Protein AF-A0A527XPQ9-F1 (afdb_monomer_lite)

Sequence (90 aa):
PSGNPKVLKSNDPSTSNRLYIGNSDTNMPEVATGQTVNIFTAVPCGQTGYQAWEDGGNPVPADVSNADFFYTTTGKCDFNQRA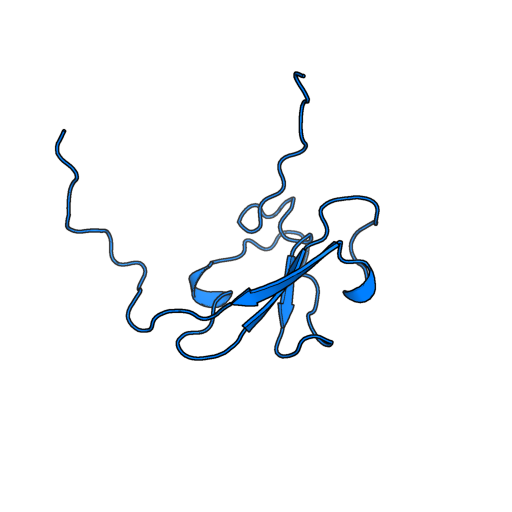SQTVLTQ

pLDDT: mean 88.11, std 12.23, range [45.62, 98.0]

Structure (mmCIF, N/CA/C/O backbone):
data_AF-A0A527XPQ9-F1
#
_entry.id   AF-A0A527XPQ9-F1
#
loop_
_atom_site.group_PDB
_atom_site.id
_atom_site.type_symbol
_atom_site.label_atom_id
_atom_site.label_alt_id
_atom_site.label_comp_id
_atom_site.label_asym_id
_atom_site.label_entity_id
_atom_site.label_seq_id
_atom_site.pdbx_PDB_ins_code
_atom_site.Cartn_x
_atom_site.Cartn_y
_atom_site.Cartn_z
_atom_site.occupancy
_atom_site.B_iso_or_equiv
_atom_site.auth_seq_id
_atom_site.auth_comp_id
_atom_site.auth_asym_id
_atom_site.auth_atom_id
_atom_site.pdbx_PDB_model_num
ATOM 1 N N . PRO A 1 1 ? 8.455 25.635 -15.235 1.00 57.50 1 PRO A N 1
ATOM 2 C CA . PRO A 1 1 ? 8.977 24.246 -15.224 1.00 57.50 1 PRO A CA 1
ATOM 3 C C . PRO A 1 1 ? 7.933 23.273 -15.791 1.00 57.50 1 PRO A C 1
ATOM 5 O O . PRO A 1 1 ? 6.809 23.257 -15.310 1.00 57.50 1 PRO A O 1
ATOM 8 N N . SER A 1 2 ? 8.290 22.510 -16.825 1.00 68.94 2 SER A N 1
ATOM 9 C CA . SER A 1 2 ? 7.455 21.435 -17.382 1.00 68.94 2 SER A CA 1
ATOM 10 C C . SER A 1 2 ? 8.213 20.124 -17.192 1.00 68.94 2 SER A C 1
ATOM 12 O O . SER A 1 2 ? 9.014 19.744 -18.042 1.00 68.94 2 SER A O 1
ATOM 14 N N . GLY A 1 3 ? 8.038 19.485 -16.035 1.00 78.44 3 GLY A N 1
ATOM 15 C CA . GLY A 1 3 ? 8.522 18.123 -15.822 1.00 78.44 3 GLY A CA 1
ATOM 16 C C . GLY A 1 3 ? 7.535 17.114 -16.405 1.00 78.44 3 GLY A C 1
ATOM 17 O O . GLY A 1 3 ? 6.335 17.374 -16.415 1.00 78.44 3 GLY A O 1
ATOM 18 N N . ASN A 1 4 ? 8.039 15.962 -16.849 1.00 81.19 4 ASN A N 1
ATOM 19 C CA . ASN A 1 4 ? 7.230 14.791 -17.193 1.00 81.19 4 ASN A CA 1
ATOM 20 C C . ASN A 1 4 ? 7.340 13.774 -16.044 1.00 81.19 4 ASN A C 1
ATOM 22 O O . ASN A 1 4 ? 8.173 12.868 -16.125 1.00 81.19 4 ASN A O 1
ATOM 26 N N . PRO A 1 5 ? 6.597 13.949 -14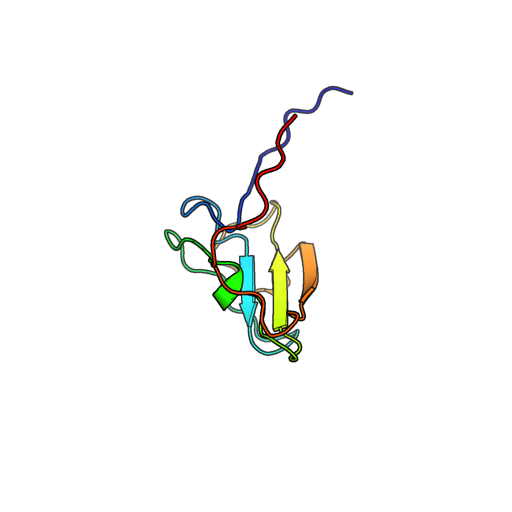.934 1.00 85.00 5 PRO A N 1
ATOM 27 C CA . PRO A 1 5 ? 6.700 13.053 -13.792 1.00 85.00 5 PRO A CA 1
ATOM 28 C C . PRO A 1 5 ? 6.223 11.651 -14.167 1.00 85.00 5 PRO A C 1
ATOM 30 O O . PRO A 1 5 ? 5.225 11.475 -14.871 1.00 85.00 5 PRO A O 1
ATOM 33 N N . LYS A 1 6 ? 6.929 10.639 -13.661 1.00 87.88 6 LYS A N 1
ATOM 34 C CA . LYS A 1 6 ? 6.464 9.258 -13.738 1.00 87.88 6 LYS A CA 1
ATOM 35 C C . LYS A 1 6 ? 5.229 9.118 -12.851 1.00 87.88 6 LYS A C 1
ATOM 37 O O . LYS A 1 6 ? 5.272 9.453 -11.673 1.00 87.88 6 LYS A O 1
ATOM 42 N N . VAL A 1 7 ? 4.136 8.615 -13.417 1.00 90.75 7 VAL A N 1
ATOM 43 C CA . VAL A 1 7 ? 2.911 8.341 -12.661 1.00 90.75 7 VAL A CA 1
ATOM 44 C C . VAL A 1 7 ? 2.959 6.902 -12.164 1.00 90.75 7 VAL A C 1
ATOM 46 O O . VAL A 1 7 ? 3.079 5.976 -12.962 1.00 90.75 7 VAL A O 1
ATOM 49 N N . LEU A 1 8 ? 2.858 6.724 -10.851 1.00 92.38 8 LEU A N 1
ATOM 50 C CA . LEU A 1 8 ? 2.783 5.428 -10.184 1.00 92.38 8 LEU A CA 1
ATOM 51 C C . LEU A 1 8 ? 1.449 5.353 -9.439 1.00 92.38 8 LEU A C 1
ATOM 53 O O . LEU A 1 8 ? 1.017 6.341 -8.845 1.00 92.38 8 LEU A O 1
ATOM 57 N N . LYS A 1 9 ? 0.766 4.210 -9.509 1.00 93.81 9 LYS A N 1
ATOM 58 C CA . LYS A 1 9 ? -0.578 4.033 -8.947 1.00 93.81 9 LYS A CA 1
ATOM 59 C C . LYS A 1 9 ? -0.700 2.713 -8.199 1.00 93.81 9 LYS A C 1
ATOM 61 O O . LYS A 1 9 ? -0.292 1.667 -8.695 1.00 93.81 9 LYS A O 1
ATOM 66 N N . SER A 1 10 ? -1.350 2.753 -7.039 1.00 93.06 10 SER A N 1
ATOM 67 C CA . SER A 1 10 ? -1.661 1.562 -6.237 1.00 93.06 10 SER A CA 1
ATOM 68 C C . SER A 1 10 ? -2.697 0.655 -6.905 1.00 93.06 10 SER A C 1
ATOM 70 O O . SER A 1 10 ? -2.662 -0.563 -6.750 1.00 93.06 10 SER A O 1
ATOM 72 N N . ASN A 1 11 ? -3.611 1.232 -7.687 1.00 94.50 11 ASN A N 1
ATOM 73 C CA . ASN A 1 11 ? -4.649 0.493 -8.402 1.00 94.50 11 ASN A CA 1
ATOM 74 C C . ASN A 1 11 ? -4.231 0.034 -9.813 1.00 94.50 11 ASN A C 1
ATOM 76 O O . ASN A 1 11 ? -5.073 -0.456 -10.564 1.00 94.50 11 ASN A O 1
ATOM 80 N N . ASP A 1 12 ? -2.958 0.185 -10.180 1.00 95.81 12 ASP A N 1
ATOM 81 C CA . ASP A 1 12 ? -2.398 -0.320 -11.433 1.00 95.81 12 ASP A CA 1
ATOM 82 C C . ASP A 1 12 ? -1.478 -1.513 -11.123 1.00 95.81 12 ASP A C 1
ATOM 84 O O . ASP A 1 12 ? -0.490 -1.334 -10.410 1.00 95.81 12 ASP A O 1
ATOM 88 N N . PRO A 1 13 ? -1.759 -2.723 -11.642 1.00 96.00 13 PRO A N 1
ATOM 89 C CA . PRO A 1 13 ? -0.979 -3.924 -11.335 1.00 96.00 13 PRO A CA 1
ATOM 90 C C . PRO A 1 13 ? 0.497 -3.835 -11.760 1.00 96.00 13 PRO A C 1
ATOM 92 O O . PRO A 1 13 ? 1.320 -4.607 -11.269 1.00 96.00 13 PRO A O 1
ATOM 95 N N . SER A 1 14 ? 0.849 -2.914 -12.664 1.00 95.00 14 SER A N 1
ATOM 96 C CA . SER A 1 14 ? 2.231 -2.694 -13.106 1.00 95.00 14 SER A CA 1
ATOM 97 C C . SER A 1 14 ? 3.049 -1.798 -12.170 1.00 95.00 14 SER A C 1
ATOM 99 O O . SER A 1 14 ? 4.277 -1.783 -12.262 1.00 95.00 14 SER A O 1
ATOM 101 N N . THR A 1 15 ? 2.392 -1.051 -11.277 1.00 95.31 15 THR A N 1
ATOM 102 C CA . THR A 1 15 ? 3.050 -0.100 -10.362 1.00 95.31 15 THR A CA 1
ATOM 103 C C . THR A 1 15 ? 2.614 -0.231 -8.907 1.00 95.31 15 THR A C 1
ATOM 105 O O . THR A 1 15 ? 3.106 0.503 -8.057 1.00 95.31 15 THR A O 1
ATOM 108 N N . SER A 1 16 ? 1.681 -1.128 -8.604 1.00 96.06 16 SER A N 1
ATOM 109 C CA . SER A 1 16 ? 1.123 -1.323 -7.266 1.00 96.06 16 SER A CA 1
ATOM 110 C C . SER A 1 16 ? 2.136 -1.842 -6.254 1.00 96.06 16 SER A C 1
ATOM 112 O O . SER A 1 16 ? 2.012 -1.525 -5.076 1.00 96.06 16 SER A O 1
ATOM 114 N N . ASN A 1 17 ? 3.174 -2.538 -6.720 1.00 96.38 17 ASN A N 1
ATOM 115 C CA . ASN A 1 17 ? 4.324 -2.998 -5.937 1.00 96.38 17 ASN A CA 1
ATOM 116 C C . ASN A 1 17 ? 5.241 -1.875 -5.432 1.00 96.38 17 ASN A C 1
ATOM 118 O O . ASN A 1 17 ? 6.331 -2.118 -4.940 1.00 96.38 17 ASN A O 1
ATOM 122 N N . ARG A 1 18 ? 4.812 -0.625 -5.584 1.00 96.31 18 ARG A N 1
ATOM 123 C CA . ARG A 1 18 ? 5.398 0.537 -4.917 1.00 96.31 18 ARG A CA 1
ATOM 124 C C . ARG A 1 18 ? 4.753 0.816 -3.561 1.00 96.31 18 ARG A C 1
ATOM 126 O O . ARG A 1 18 ? 5.289 1.604 -2.792 1.00 96.31 18 ARG A O 1
ATOM 133 N N . LEU A 1 19 ? 3.613 0.185 -3.281 1.00 97.25 19 LEU A N 1
ATOM 134 C CA . LEU A 1 19 ? 2.902 0.282 -2.016 1.00 97.25 19 LEU A CA 1
ATOM 135 C C . LEU A 1 19 ? 3.331 -0.836 -1.070 1.00 97.25 19 LEU A C 1
ATOM 137 O O . LEU A 1 19 ? 3.386 -1.999 -1.462 1.00 97.25 19 LEU A O 1
ATOM 141 N N . TYR A 1 20 ? 3.488 -0.486 0.197 1.00 97.81 20 TYR A N 1
ATOM 142 C CA . TYR A 1 20 ? 3.640 -1.413 1.307 1.00 97.81 20 TYR A CA 1
ATOM 143 C C . TYR A 1 20 ? 2.427 -1.243 2.209 1.00 97.81 20 TYR A C 1
ATOM 145 O O . TYR A 1 20 ? 2.020 -0.113 2.484 1.00 97.81 20 TYR A O 1
ATOM 153 N N . ILE A 1 21 ? 1.826 -2.344 2.654 1.00 97.44 21 ILE A N 1
ATOM 154 C CA . ILE A 1 21 ? 0.656 -2.320 3.541 1.00 97.44 21 ILE A CA 1
ATOM 155 C C . ILE A 1 21 ? 0.863 -3.349 4.638 1.00 97.44 21 ILE A C 1
ATOM 157 O O . ILE A 1 21 ? 1.136 -4.511 4.349 1.00 97.44 21 ILE A O 1
ATOM 161 N N . GLY A 1 22 ? 0.670 -2.958 5.894 1.00 95.44 22 GLY A N 1
ATOM 162 C CA . GLY A 1 22 ? 0.732 -3.908 6.994 1.00 95.44 22 GLY A CA 1
ATOM 163 C C . GLY A 1 22 ? 0.107 -3.433 8.292 1.00 95.44 22 GLY A C 1
ATOM 164 O O . GLY A 1 22 ? -0.696 -2.499 8.338 1.00 95.44 22 GLY A O 1
ATOM 165 N N . ASN A 1 23 ? 0.479 -4.142 9.355 1.00 89.62 23 ASN A N 1
ATOM 166 C CA . ASN A 1 23 ? -0.171 -4.059 10.662 1.00 89.62 23 ASN A CA 1
ATOM 167 C C . ASN A 1 23 ? 0.624 -3.224 11.679 1.00 89.62 23 ASN A C 1
ATOM 169 O O . ASN A 1 23 ? 0.127 -2.988 12.778 1.00 89.62 23 ASN A O 1
ATOM 173 N N . SER A 1 24 ? 1.843 -2.797 11.341 1.00 94.62 24 SER A N 1
ATOM 174 C CA . SER A 1 24 ? 2.651 -1.868 12.138 1.00 94.62 24 SER A CA 1
ATOM 175 C C . SER A 1 24 ? 3.533 -1.001 11.241 1.00 94.62 24 SER A C 1
ATOM 177 O O . SER A 1 24 ? 3.710 -1.294 10.064 1.00 94.62 24 SER A O 1
ATOM 179 N N . ASP A 1 25 ? 4.129 0.040 11.815 1.00 92.31 25 ASP A N 1
ATOM 180 C CA . ASP A 1 25 ? 5.093 0.953 11.178 1.00 92.31 25 ASP A CA 1
ATOM 181 C C . ASP A 1 25 ? 6.403 0.291 10.712 1.00 92.31 25 ASP A C 1
ATOM 183 O O . ASP A 1 25 ? 7.168 0.872 9.950 1.00 92.31 25 ASP A O 1
ATOM 187 N N . THR A 1 26 ? 6.657 -0.927 11.170 1.00 91.25 26 THR A N 1
ATOM 188 C CA . THR A 1 26 ? 7.896 -1.691 10.974 1.00 91.25 26 THR A CA 1
ATOM 189 C C . THR A 1 26 ? 7.663 -3.008 10.241 1.00 91.25 26 THR A C 1
ATOM 191 O O . THR A 1 26 ? 8.617 -3.684 9.870 1.00 91.25 26 THR A O 1
ATOM 194 N N . ASN A 1 27 ? 6.402 -3.389 10.023 1.00 93.75 27 ASN A N 1
ATOM 195 C CA . ASN A 1 27 ? 6.023 -4.609 9.322 1.00 93.75 27 ASN A CA 1
ATOM 196 C C . ASN A 1 27 ? 4.910 -4.303 8.317 1.00 93.75 27 ASN A C 1
ATOM 198 O O . ASN A 1 27 ? 3.719 -4.495 8.588 1.00 93.75 27 ASN A O 1
ATOM 202 N N . MET A 1 28 ? 5.332 -3.810 7.154 1.00 96.50 28 MET A N 1
ATOM 203 C CA . MET A 1 28 ? 4.485 -3.546 5.996 1.00 96.50 28 MET A CA 1
ATOM 204 C C . MET A 1 28 ? 5.110 -4.260 4.800 1.00 96.50 28 MET A C 1
ATOM 206 O O . MET A 1 28 ? 6.067 -3.740 4.240 1.00 96.50 28 MET A O 1
ATOM 210 N N . PRO A 1 29 ? 4.651 -5.463 4.425 1.00 96.31 29 PRO A N 1
ATOM 211 C CA . PRO A 1 29 ? 5.125 -6.108 3.208 1.00 96.31 29 PRO A CA 1
ATOM 212 C C . PRO A 1 29 ? 4.761 -5.291 1.963 1.00 96.31 29 PRO A C 1
ATOM 214 O O . PRO A 1 29 ? 3.699 -4.664 1.898 1.00 96.31 29 PRO A O 1
ATOM 217 N N . GLU A 1 30 ? 5.635 -5.350 0.960 1.00 97.00 30 GLU A N 1
ATOM 218 C CA . GLU A 1 30 ? 5.362 -4.834 -0.380 1.00 97.00 30 GLU A CA 1
ATOM 219 C C . GLU A 1 30 ? 4.161 -5.564 -1.000 1.00 97.00 30 GLU A C 1
ATOM 221 O O . GLU A 1 30 ? 4.016 -6.787 -0.889 1.00 97.00 30 GLU A O 1
ATOM 226 N N . VAL A 1 31 ? 3.297 -4.823 -1.693 1.00 97.00 31 VAL A N 1
ATOM 227 C CA . VAL A 1 31 ? 2.242 -5.404 -2.524 1.00 97.00 31 VAL A CA 1
ATOM 228 C C . VAL A 1 31 ? 2.881 -6.207 -3.656 1.00 97.00 31 VAL A C 1
ATOM 230 O O . VAL A 1 31 ? 3.707 -5.706 -4.411 1.00 97.00 31 VAL A O 1
ATOM 233 N N . ALA A 1 32 ? 2.469 -7.461 -3.827 1.00 95.81 32 ALA A N 1
ATOM 234 C CA . ALA A 1 32 ? 3.048 -8.300 -4.867 1.00 95.81 32 ALA A CA 1
ATOM 235 C C . ALA A 1 32 ? 2.830 -7.712 -6.277 1.00 95.81 32 ALA A C 1
ATOM 237 O O . ALA A 1 32 ? 1.752 -7.213 -6.615 1.00 95.81 32 ALA A O 1
ATOM 238 N N . THR A 1 33 ? 3.851 -7.835 -7.130 1.00 94.62 33 THR A N 1
ATOM 239 C CA . THR A 1 33 ? 3.780 -7.408 -8.537 1.00 94.62 33 THR A CA 1
ATOM 240 C C . THR A 1 33 ? 2.589 -8.059 -9.242 1.00 94.62 33 THR A C 1
ATOM 242 O O . THR A 1 33 ? 2.354 -9.260 -9.102 1.00 94.62 33 THR A O 1
ATOM 245 N N . GLY A 1 34 ? 1.837 -7.274 -10.017 1.00 95.00 34 GLY A N 1
ATOM 246 C CA . GLY A 1 34 ? 0.649 -7.745 -10.725 1.00 95.00 34 GLY A CA 1
ATOM 247 C C . GLY A 1 34 ? -0.646 -7.688 -9.908 1.00 95.00 34 GLY A C 1
ATOM 248 O O . GLY A 1 34 ? -1.707 -7.973 -10.462 1.00 95.00 34 GLY A O 1
ATOM 249 N N . GLN A 1 35 ? -0.606 -7.310 -8.625 1.00 95.69 35 GLN A N 1
ATOM 250 C CA . GLN A 1 35 ? -1.816 -7.178 -7.810 1.00 95.69 35 GLN A CA 1
ATOM 251 C C . GLN A 1 35 ? -2.404 -5.772 -7.874 1.00 95.69 35 GLN A C 1
ATOM 253 O O . GLN A 1 35 ? -1.727 -4.794 -7.590 1.00 95.69 35 GLN A O 1
ATOM 258 N N . THR A 1 36 ? -3.692 -5.651 -8.178 1.00 94.56 36 THR A N 1
ATOM 259 C CA . THR A 1 36 ? -4.408 -4.377 -8.045 1.00 94.56 36 THR A CA 1
ATOM 260 C C . THR A 1 36 ? -4.825 -4.152 -6.595 1.00 94.56 36 THR A C 1
ATOM 262 O O . THR A 1 36 ? -5.508 -4.991 -6.007 1.00 94.56 36 THR A O 1
ATOM 265 N N . VAL A 1 37 ? -4.485 -2.993 -6.029 1.00 95.06 37 VAL A N 1
ATOM 266 C CA . VAL A 1 37 ? -4.907 -2.623 -4.673 1.00 95.06 37 VAL A CA 1
ATOM 267 C C . VAL A 1 37 ? -6.298 -1.999 -4.706 1.00 95.06 37 VAL A C 1
ATOM 269 O O . VAL A 1 37 ? -6.566 -1.062 -5.461 1.00 95.06 37 VAL A O 1
ATOM 272 N N . ASN A 1 38 ? -7.181 -2.497 -3.842 1.00 91.69 38 ASN A N 1
ATOM 273 C CA . ASN A 1 38 ? -8.496 -1.921 -3.605 1.00 91.69 38 ASN A CA 1
ATOM 274 C C . ASN A 1 38 ? -8.476 -1.090 -2.313 1.00 91.69 38 ASN A C 1
ATOM 276 O O . ASN A 1 38 ? -8.085 -1.579 -1.255 1.00 91.69 38 ASN A O 1
ATOM 280 N N . ILE A 1 39 ? -8.941 0.160 -2.380 1.00 88.62 39 ILE A N 1
ATOM 281 C CA . ILE A 1 39 ? -8.969 1.060 -1.221 1.00 88.62 39 ILE A CA 1
ATOM 282 C C . ILE A 1 39 ? -9.791 0.502 -0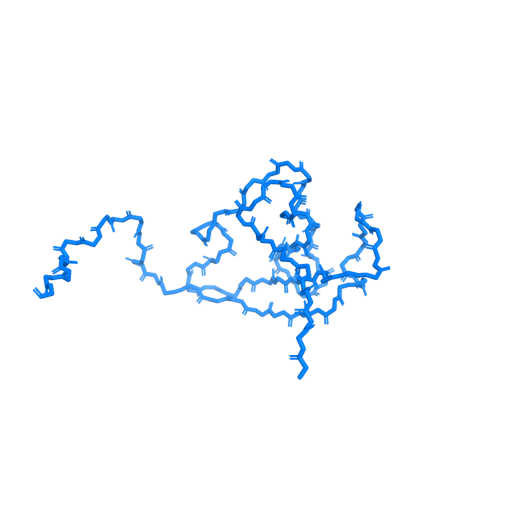.049 1.00 88.62 39 ILE A C 1
ATOM 284 O O . ILE A 1 39 ? -9.414 0.695 1.102 1.00 88.62 39 ILE A O 1
ATOM 288 N N . PHE A 1 40 ? -10.860 -0.251 -0.329 1.00 85.75 40 PHE A N 1
ATOM 289 C CA . PHE A 1 40 ? -11.731 -0.830 0.700 1.00 85.75 40 PHE A CA 1
ATOM 290 C C . PHE A 1 40 ? -11.081 -1.990 1.465 1.00 85.75 40 PHE A C 1
ATOM 292 O O . PHE A 1 40 ? -11.551 -2.342 2.542 1.00 85.75 40 PHE A O 1
ATOM 299 N N . THR A 1 41 ? -10.015 -2.584 0.925 1.00 86.19 41 THR A N 1
ATOM 300 C CA . THR A 1 41 ? -9.203 -3.586 1.631 1.00 86.19 41 THR A CA 1
ATOM 301 C C . THR A 1 41 ? -7.909 -2.992 2.178 1.00 86.19 41 THR A C 1
ATOM 303 O O . THR A 1 41 ? -7.385 -3.492 3.163 1.00 86.19 41 THR A O 1
ATOM 306 N N . ALA A 1 42 ? -7.391 -1.930 1.556 1.00 93.12 42 ALA A N 1
ATOM 307 C CA . ALA A 1 42 ? -6.151 -1.274 1.966 1.00 93.12 42 ALA A CA 1
ATOM 308 C C . ALA A 1 42 ? -6.318 -0.355 3.187 1.00 93.12 42 ALA A C 1
ATOM 310 O O . ALA A 1 42 ? -5.365 -0.157 3.937 1.00 93.12 42 ALA A O 1
ATOM 311 N N . VAL A 1 43 ? -7.507 0.227 3.375 1.00 93.25 43 VAL A N 1
ATOM 312 C CA . VAL A 1 43 ? -7.791 1.179 4.456 1.00 93.25 43 VAL A CA 1
ATOM 313 C C . VAL A 1 43 ? -8.765 0.544 5.455 1.00 93.25 43 VAL A C 1
ATOM 315 O O . VAL A 1 43 ? -9.953 0.415 5.145 1.00 93.25 43 VAL A O 1
ATOM 318 N N . PRO A 1 44 ? -8.309 0.147 6.657 1.00 91.31 44 PRO A N 1
ATOM 319 C CA . PRO A 1 44 ? -9.171 -0.521 7.625 1.00 91.31 44 PRO A CA 1
ATOM 320 C C . PRO A 1 44 ? -10.165 0.461 8.266 1.00 91.31 44 PRO A C 1
ATOM 322 O O . PRO A 1 44 ? -9.820 1.600 8.587 1.00 91.31 44 PRO A O 1
ATOM 325 N N . CYS A 1 45 ? -11.418 0.037 8.467 1.00 90.94 45 CYS A N 1
ATOM 326 C CA . CYS A 1 45 ? -12.434 0.880 9.114 1.00 90.94 45 CYS A CA 1
ATOM 327 C C . CYS A 1 45 ? -12.197 0.960 10.624 1.00 90.94 45 CYS A C 1
ATOM 329 O O . CYS A 1 45 ? -12.007 -0.059 11.290 1.00 90.94 45 CYS A O 1
ATOM 331 N N . GLY A 1 46 ? -12.210 2.187 11.151 1.00 91.56 46 GLY A N 1
ATOM 332 C CA . GLY A 1 46 ? -12.112 2.467 12.585 1.00 91.56 46 GLY A CA 1
ATOM 333 C C . GLY A 1 46 ? -10.794 2.043 13.238 1.00 91.56 46 GLY A C 1
ATOM 334 O O . GLY A 1 46 ? -10.673 2.130 14.455 1.00 91.56 46 GLY A O 1
ATOM 335 N N . GLN A 1 47 ? -9.821 1.582 12.452 1.00 92.56 47 GLN A N 1
ATOM 336 C CA . GLN A 1 47 ? -8.527 1.101 12.920 1.00 92.56 47 GLN A CA 1
ATOM 337 C C . GLN A 1 47 ? -7.406 1.814 12.171 1.00 92.56 47 GLN A C 1
ATOM 339 O O . GLN A 1 47 ? -7.584 2.285 11.046 1.00 92.56 47 GLN A O 1
ATOM 344 N N . THR A 1 48 ? -6.243 1.881 12.805 1.00 95.00 48 THR A N 1
ATOM 345 C CA . THR A 1 48 ? -5.026 2.379 12.170 1.00 95.00 48 THR A CA 1
ATOM 346 C C . THR A 1 48 ? -4.467 1.301 11.248 1.00 95.00 48 THR A C 1
ATOM 348 O O . THR A 1 48 ? -4.110 0.220 11.707 1.00 95.00 48 THR A O 1
ATOM 351 N N . GLY A 1 49 ? -4.394 1.593 9.953 1.00 95.88 49 GLY A N 1
ATOM 352 C CA . GLY A 1 49 ? -3.606 0.841 8.981 1.00 95.88 49 GLY A CA 1
ATOM 353 C C . GLY A 1 49 ? -2.280 1.542 8.714 1.00 95.88 49 GLY A C 1
ATOM 354 O O . GLY A 1 49 ? -2.219 2.773 8.750 1.00 95.88 49 GLY A O 1
ATOM 355 N N . TYR A 1 50 ? -1.237 0.774 8.420 1.00 97.94 50 TYR A N 1
ATOM 356 C CA . TYR A 1 50 ? 0.107 1.288 8.164 1.00 97.94 50 TYR A CA 1
ATOM 357 C C . TYR A 1 50 ? 0.457 1.079 6.699 1.00 97.94 50 TYR A C 1
ATOM 359 O O . TYR A 1 50 ? 0.257 -0.016 6.163 1.00 97.94 50 TYR A O 1
ATOM 367 N N . GLN A 1 51 ? 0.923 2.141 6.047 1.00 98.00 51 GLN A N 1
ATOM 368 C CA . GLN A 1 51 ? 1.317 2.102 4.649 1.00 98.00 51 GLN A CA 1
ATO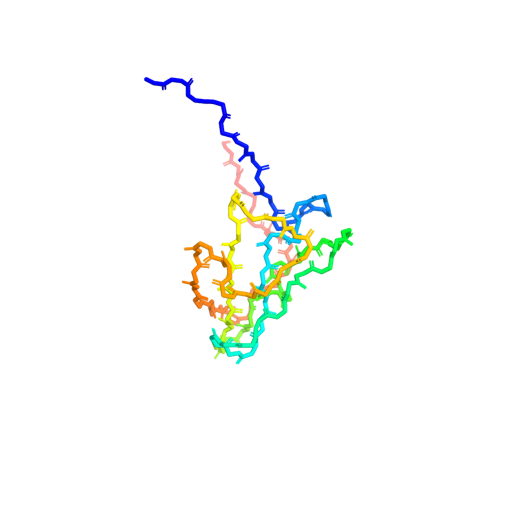M 369 C C . GLN A 1 51 ? 2.618 2.869 4.422 1.00 98.00 51 GLN A C 1
ATOM 371 O O . GLN A 1 51 ? 2.899 3.868 5.089 1.00 98.00 51 GLN A O 1
ATOM 376 N N . ALA A 1 52 ? 3.386 2.414 3.440 1.00 97.44 52 ALA A N 1
ATOM 377 C CA . ALA A 1 52 ? 4.546 3.132 2.938 1.00 97.44 52 ALA A CA 1
ATOM 378 C C . ALA A 1 52 ? 4.575 3.120 1.407 1.00 97.44 52 ALA A C 1
ATOM 38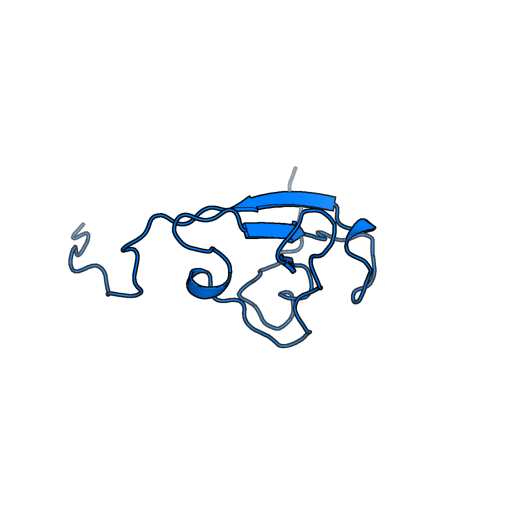0 O O . ALA A 1 52 ? 3.918 2.288 0.775 1.00 97.44 52 ALA A O 1
ATOM 381 N N . TRP A 1 53 ? 5.294 4.067 0.809 1.00 95.88 53 TRP A N 1
ATOM 382 C CA . TRP A 1 53 ? 5.391 4.216 -0.639 1.00 95.88 53 TRP A CA 1
ATOM 383 C C . TRP A 1 53 ? 6.824 4.471 -1.101 1.00 95.88 53 TRP A C 1
ATOM 385 O O . TRP A 1 53 ? 7.484 5.367 -0.580 1.00 95.88 53 TRP A O 1
ATOM 395 N N . GLU A 1 54 ? 7.246 3.737 -2.129 1.00 94.81 54 GLU A N 1
ATOM 396 C CA . GLU A 1 54 ? 8.491 3.961 -2.882 1.00 94.81 54 GLU A CA 1
ATOM 397 C C . GLU A 1 54 ? 8.161 4.709 -4.173 1.00 94.81 54 GLU A C 1
ATOM 399 O O . GLU A 1 54 ? 7.493 4.170 -5.064 1.00 94.81 54 GLU A O 1
ATOM 404 N N . ASP A 1 55 ? 8.605 5.952 -4.322 1.00 89.69 55 ASP A N 1
ATOM 405 C CA . ASP A 1 55 ? 8.325 6.741 -5.527 1.00 89.69 55 ASP A CA 1
ATOM 406 C C . ASP A 1 55 ? 9.370 6.562 -6.641 1.00 89.69 55 ASP A C 1
ATOM 408 O O . ASP A 1 55 ? 9.133 6.928 -7.800 1.00 89.69 55 ASP A O 1
ATOM 412 N N . GLY A 1 56 ? 10.492 5.912 -6.333 1.00 85.62 56 GLY A N 1
ATOM 413 C CA . GLY A 1 56 ? 11.619 5.738 -7.236 1.00 85.62 56 GLY A CA 1
ATOM 414 C C . GLY A 1 56 ? 12.898 5.420 -6.468 1.00 85.62 56 GLY A C 1
ATOM 415 O O . GLY A 1 56 ? 12.856 5.058 -5.307 1.00 85.62 56 GLY A O 1
ATOM 416 N N . GLY A 1 57 ? 14.058 5.485 -7.126 1.00 87.75 57 GLY A N 1
ATOM 417 C CA . GLY A 1 57 ? 15.360 5.318 -6.457 1.00 87.75 57 GLY A CA 1
ATOM 418 C C . GLY A 1 57 ? 15.766 3.871 -6.160 1.00 87.75 57 GLY A C 1
ATOM 419 O O . GLY A 1 57 ? 16.887 3.493 -6.497 1.00 87.75 57 GLY A O 1
ATOM 420 N N . ASN A 1 58 ? 14.850 3.047 -5.647 1.00 91.75 58 ASN A N 1
ATOM 421 C CA . ASN A 1 58 ? 15.110 1.651 -5.297 1.00 91.75 58 ASN A CA 1
ATOM 422 C C . ASN A 1 58 ? 14.415 0.652 -6.248 1.00 91.75 58 ASN A C 1
ATOM 424 O O . ASN A 1 58 ? 13.303 0.900 -6.754 1.00 91.75 58 ASN A O 1
ATOM 428 N N . PRO A 1 59 ? 15.066 -0.491 -6.548 1.00 92.94 59 PRO A N 1
ATOM 429 C CA . PRO A 1 59 ? 14.394 -1.608 -7.194 1.00 92.94 59 PRO A CA 1
ATOM 430 C C . PRO A 1 59 ? 13.373 -2.219 -6.230 1.00 92.94 59 PRO A C 1
ATOM 432 O O . PRO A 1 59 ? 13.602 -2.264 -5.031 1.00 92.94 59 PRO A O 1
ATOM 435 N N . VAL A 1 60 ? 12.271 -2.722 -6.779 1.00 92.06 60 VAL A N 1
ATOM 436 C CA . VAL A 1 60 ? 11.274 -3.516 -6.050 1.00 92.06 60 VAL A CA 1
ATOM 437 C C . VAL A 1 60 ? 11.312 -4.952 -6.604 1.00 92.06 60 VAL A C 1
ATOM 439 O O . VAL A 1 60 ? 11.425 -5.100 -7.830 1.00 92.06 60 VAL A O 1
ATOM 442 N N . PRO A 1 61 ? 11.272 -6.008 -5.767 1.00 94.44 61 PRO A N 1
ATOM 443 C CA . PRO A 1 61 ? 10.947 -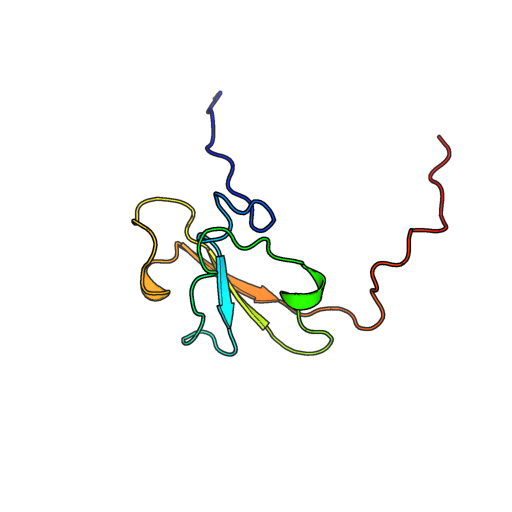5.948 -4.348 1.00 94.44 61 PRO A CA 1
ATOM 444 C C . PRO A 1 61 ? 12.086 -5.484 -3.431 1.00 94.44 61 PRO A C 1
ATOM 446 O O . PRO A 1 61 ? 13.241 -5.860 -3.646 1.00 94.44 61 PRO A O 1
ATOM 449 N N . ALA A 1 62 ? 11.750 -4.711 -2.396 1.00 94.56 62 ALA A N 1
ATOM 450 C CA . ALA A 1 62 ? 12.682 -4.256 -1.359 1.00 94.56 62 ALA A CA 1
ATOM 451 C C . ALA A 1 62 ? 12.083 -4.351 0.055 1.00 94.56 62 ALA A C 1
ATOM 453 O O . ALA A 1 62 ? 10.899 -4.624 0.241 1.00 94.56 62 ALA A O 1
ATOM 454 N N . ASP A 1 63 ? 12.929 -4.175 1.074 1.00 95.06 63 ASP A N 1
ATOM 455 C CA . ASP A 1 63 ? 12.456 -3.991 2.448 1.00 95.06 63 ASP A CA 1
ATOM 456 C C . ASP A 1 63 ? 11.831 -2.600 2.610 1.00 95.06 63 ASP A C 1
ATOM 458 O O . ASP A 1 63 ? 12.351 -1.633 2.051 1.00 95.06 63 ASP A O 1
ATOM 462 N N . VAL A 1 64 ? 10.780 -2.497 3.429 1.00 95.88 64 VAL A N 1
ATOM 463 C CA . VAL A 1 64 ? 10.019 -1.259 3.668 1.00 95.88 64 VAL A CA 1
ATOM 464 C C . VAL A 1 64 ? 10.881 -0.084 4.140 1.00 95.88 64 VAL A C 1
ATOM 466 O O . VAL A 1 64 ? 10.518 1.067 3.928 1.00 95.88 64 VAL A O 1
ATOM 469 N N . SER A 1 65 ? 12.039 -0.339 4.755 1.00 95.25 65 SER A N 1
ATOM 470 C CA . SER A 1 65 ? 12.994 0.708 5.139 1.00 95.25 65 SER A CA 1
ATOM 471 C C . SER A 1 65 ? 13.570 1.501 3.961 1.00 95.25 65 SER A C 1
ATOM 473 O O . SER A 1 65 ? 14.156 2.559 4.189 1.00 95.25 65 SER A O 1
ATOM 475 N N . ASN A 1 66 ? 13.402 1.025 2.725 1.00 94.75 66 ASN A N 1
ATOM 476 C CA . ASN A 1 66 ? 13.787 1.757 1.521 1.00 94.75 66 ASN A CA 1
ATOM 477 C C . ASN A 1 66 ? 12.750 2.808 1.098 1.00 94.75 66 ASN A C 1
ATOM 479 O O . ASN A 1 66 ? 13.094 3.657 0.278 1.00 94.75 66 ASN A O 1
ATOM 483 N N . ALA A 1 67 ? 11.542 2.791 1.680 1.00 95.75 67 ALA A N 1
ATOM 484 C CA . ALA A 1 67 ? 10.438 3.627 1.230 1.00 95.75 67 ALA A CA 1
ATOM 485 C C . ALA A 1 67 ? 10.669 5.103 1.537 1.00 95.75 67 ALA A C 1
ATOM 487 O O . ALA A 1 67 ? 11.280 5.476 2.538 1.00 95.75 67 ALA A O 1
ATOM 488 N N . ASP A 1 68 ? 10.125 5.959 0.677 1.00 94.75 68 ASP A N 1
ATOM 489 C CA . ASP A 1 68 ? 10.305 7.406 0.763 1.00 94.75 68 ASP A CA 1
ATOM 490 C C . ASP A 1 68 ? 9.268 8.049 1.692 1.00 94.75 68 ASP A C 1
ATOM 492 O O . ASP A 1 68 ? 9.540 9.036 2.382 1.00 94.75 68 ASP A O 1
ATOM 496 N N . PHE A 1 69 ? 8.057 7.485 1.723 1.00 93.31 69 PHE A N 1
ATOM 497 C CA . PHE A 1 69 ? 6.931 8.032 2.474 1.00 93.31 69 PHE A CA 1
ATOM 498 C C . PHE A 1 69 ? 6.292 6.973 3.356 1.00 93.31 69 PHE A C 1
ATOM 500 O O . PHE A 1 69 ? 5.917 5.909 2.876 1.00 93.31 69 PHE A O 1
ATOM 507 N N . PHE A 1 70 ? 6.067 7.315 4.622 1.00 97.25 70 PHE A N 1
ATOM 508 C CA . PHE A 1 70 ? 5.395 6.465 5.600 1.00 97.25 70 PHE A CA 1
ATOM 509 C C . PHE A 1 70 ? 4.191 7.207 6.161 1.00 97.25 70 PHE A C 1
ATOM 511 O O . PHE A 1 70 ? 4.289 8.378 6.535 1.00 97.25 70 PHE A O 1
ATOM 518 N N . TYR A 1 71 ? 3.043 6.544 6.214 1.00 96.81 71 TYR A N 1
ATOM 519 C CA . TYR A 1 71 ? 1.814 7.151 6.697 1.00 96.81 71 TYR A CA 1
ATOM 520 C C . TYR A 1 71 ? 0.871 6.117 7.298 1.00 96.81 71 TYR A C 1
ATOM 522 O O . TYR A 1 71 ? 0.960 4.911 7.069 1.00 96.81 71 TYR A O 1
ATOM 530 N N . THR A 1 72 ? -0.066 6.620 8.093 1.00 97.12 72 THR A N 1
ATOM 531 C CA . THR A 1 72 ? -1.167 5.819 8.612 1.00 97.12 72 THR A CA 1
ATOM 532 C C . THR A 1 72 ? -2.456 6.179 7.896 1.00 97.12 72 THR A C 1
ATOM 534 O O . THR A 1 72 ? -2.641 7.297 7.410 1.00 97.12 72 THR A O 1
ATOM 537 N N . THR A 1 73 ? -3.360 5.212 7.814 1.00 94.81 73 THR A N 1
ATOM 538 C CA . THR A 1 73 ? -4.697 5.391 7.256 1.00 94.81 73 THR A CA 1
ATOM 539 C C . THR A 1 73 ? -5.734 4.938 8.269 1.00 94.81 73 THR A C 1
ATOM 541 O O . THR A 1 73 ? -5.514 4.007 9.040 1.00 94.81 73 THR A O 1
ATOM 544 N N . THR A 1 74 ? -6.888 5.594 8.276 1.00 93.75 74 THR A N 1
ATOM 545 C CA . THR A 1 74 ? -8.048 5.141 9.044 1.00 93.75 74 THR A CA 1
ATOM 546 C C . THR A 1 74 ? -9.291 5.397 8.220 1.00 93.75 74 THR A C 1
ATOM 548 O O . THR A 1 74 ? -9.568 6.525 7.807 1.00 93.75 74 THR A O 1
ATOM 551 N N . GLY A 1 75 ? -10.039 4.334 7.959 1.00 90.44 75 GLY A N 1
ATOM 552 C CA . GLY A 1 75 ? -11.290 4.397 7.225 1.00 90.44 75 GLY A CA 1
ATOM 553 C C . GLY A 1 75 ? -12.429 4.849 8.126 1.00 90.44 75 GLY A C 1
ATOM 554 O O . GLY A 1 75 ? -12.554 4.399 9.267 1.00 90.44 75 GLY A O 1
ATOM 555 N N . LYS A 1 76 ? -13.318 5.688 7.590 1.00 88.38 76 LYS A N 1
ATOM 556 C CA . LYS A 1 76 ? -14.652 5.849 8.173 1.00 88.38 76 LYS A CA 1
ATOM 557 C C . LYS A 1 76 ? -15.451 4.577 7.909 1.00 88.38 76 LYS A C 1
ATOM 559 O O . LYS A 1 76 ? -15.514 4.110 6.772 1.00 88.38 76 LYS A O 1
ATOM 564 N N . CYS A 1 77 ? -16.050 4.028 8.956 1.00 80.06 77 CYS A N 1
ATOM 565 C CA . CYS A 1 77 ? -16.952 2.892 8.831 1.00 80.06 77 CYS A CA 1
ATOM 566 C C . CYS A 1 77 ? -18.212 3.305 8.043 1.00 80.06 77 CYS A C 1
ATOM 568 O O . CYS A 1 77 ? -18.553 4.486 8.006 1.00 80.06 77 CYS A O 1
ATOM 570 N N . ASP A 1 78 ? -18.837 2.352 7.350 1.00 74.94 78 ASP A N 1
ATOM 571 C CA . ASP A 1 78 ? -20.013 2.526 6.471 1.00 74.94 78 ASP A CA 1
ATOM 572 C C . ASP A 1 78 ? -19.784 3.149 5.082 1.00 74.94 78 ASP A C 1
ATOM 574 O O . ASP A 1 78 ? -20.731 3.288 4.303 1.00 74.94 78 ASP A O 1
ATOM 578 N N . PHE A 1 79 ? -18.535 3.418 4.690 1.00 70.31 79 PHE A N 1
ATOM 579 C CA . PHE A 1 79 ? -18.210 3.598 3.273 1.00 70.31 79 PHE A CA 1
ATOM 580 C C . PHE A 1 79 ? -18.141 2.231 2.588 1.00 70.31 79 PHE A C 1
ATOM 582 O O . PHE A 1 79 ? -17.243 1.431 2.835 1.00 70.31 79 PHE A O 1
ATOM 589 N N . ASN A 1 80 ? -19.101 1.955 1.712 1.00 66.12 80 ASN A N 1
ATOM 590 C CA . ASN A 1 80 ? -19.121 0.769 0.862 1.00 66.12 80 ASN A CA 1
ATOM 591 C C . ASN A 1 80 ? -19.074 1.186 -0.614 1.00 66.12 80 ASN A C 1
ATOM 593 O O . ASN A 1 80 ? -19.312 2.341 -0.958 1.00 66.12 80 ASN A O 1
ATOM 597 N N . GLN A 1 81 ? -18.790 0.236 -1.507 1.00 65.69 81 GLN A N 1
ATOM 598 C CA . GLN A 1 81 ? -18.799 0.449 -2.962 1.00 65.69 81 GLN A CA 1
ATOM 599 C C . GLN A 1 81 ? -20.189 0.780 -3.543 1.00 65.69 81 GLN A C 1
ATOM 601 O O . GLN A 1 81 ? -20.369 0.692 -4.758 1.00 65.69 81 GLN A O 1
ATOM 606 N N . ARG A 1 82 ? -21.204 1.118 -2.729 1.00 66.69 82 ARG A N 1
ATOM 607 C CA . ARG A 1 82 ? -22.519 1.467 -3.277 1.00 66.69 82 ARG A CA 1
ATOM 608 C C . ARG A 1 82 ? -22.349 2.646 -4.222 1.00 66.69 82 ARG A C 1
ATOM 610 O O . ARG A 1 82 ? -21.776 3.670 -3.858 1.00 66.69 82 ARG A O 1
ATOM 617 N N . ALA A 1 83 ? -22.859 2.477 -5.439 1.00 63.47 83 ALA A N 1
ATOM 618 C CA . ALA A 1 83 ? -22.918 3.558 -6.402 1.00 63.47 83 ALA A CA 1
ATOM 619 C C . ALA A 1 83 ? -23.593 4.767 -5.744 1.00 63.47 83 ALA A C 1
ATOM 621 O O . ALA A 1 83 ? -24.639 4.621 -5.103 1.00 63.47 83 ALA A O 1
ATOM 622 N N . SER A 1 84 ? -22.977 5.943 -5.886 1.00 65.50 84 SER A N 1
ATOM 623 C CA . SER A 1 84 ? -23.591 7.191 -5.445 1.00 65.50 84 SER A CA 1
ATOM 624 C C . SER A 1 84 ? -24.962 7.301 -6.104 1.00 65.50 84 SER A C 1
ATOM 626 O O . SER A 1 84 ? -25.059 7.382 -7.326 1.00 65.50 84 SER A O 1
ATOM 628 N N . GLN A 1 85 ? -26.024 7.283 -5.299 1.00 61.78 85 GLN A N 1
ATOM 629 C CA . GLN A 1 85 ? -27.375 7.570 -5.790 1.00 61.78 85 GLN A CA 1
ATOM 630 C C . GLN A 1 85 ? -27.542 9.058 -6.116 1.00 61.78 85 GLN A C 1
ATOM 632 O O . GLN A 1 85 ? -28.471 9.442 -6.823 1.00 61.78 85 GLN A O 1
ATOM 637 N N . THR A 1 86 ? -26.626 9.896 -5.629 1.00 61.25 86 THR A N 1
ATOM 638 C CA . THR A 1 86 ? -26.559 11.307 -5.978 1.00 61.25 86 THR A CA 1
ATOM 639 C C . THR A 1 86 ? -25.909 11.433 -7.349 1.00 61.25 86 THR A C 1
ATOM 641 O O . THR A 1 86 ? -24.685 11.350 -7.482 1.00 61.25 86 THR A O 1
ATOM 644 N N . VAL A 1 87 ? -26.741 11.616 -8.372 1.00 60.41 87 VAL A N 1
ATOM 645 C CA . VAL A 1 87 ? -26.306 12.070 -9.692 1.00 60.41 87 VAL A CA 1
ATOM 646 C C . VAL A 1 87 ? -26.027 13.567 -9.574 1.00 60.41 87 VAL A C 1
ATOM 648 O O . VAL A 1 87 ? -26.932 14.342 -9.275 1.00 60.41 87 VAL A O 1
ATOM 651 N N . LEU A 1 88 ? -24.776 13.979 -9.782 1.00 53.19 88 LEU A N 1
ATOM 652 C CA . LEU A 1 88 ? -24.447 15.382 -10.036 1.00 53.19 88 LEU A CA 1
ATOM 653 C C . LEU A 1 88 ? -25.024 15.738 -11.410 1.00 53.19 88 LEU A C 1
ATOM 655 O O . LEU A 1 88 ? -24.386 15.504 -12.433 1.00 53.19 88 LEU A O 1
ATOM 659 N N . THR A 1 89 ? -26.260 16.229 -11.449 1.00 61.44 89 THR A N 1
ATOM 660 C CA . THR A 1 89 ? -26.799 16.863 -12.654 1.00 61.44 89 THR A CA 1
ATOM 661 C C . THR A 1 89 ? -26.199 18.259 -12.756 1.00 61.44 89 THR A C 1
ATOM 663 O O . THR A 1 89 ? -26.313 19.040 -11.809 1.00 61.44 89 THR A O 1
ATOM 666 N N . GLN A 1 90 ? -25.522 18.520 -13.872 1.00 45.62 90 GLN A N 1
ATOM 667 C CA . GLN A 1 90 ? -24.963 19.821 -14.233 1.00 45.62 90 GLN A CA 1
ATOM 668 C C . GLN A 1 90 ? -26.046 20.749 -14.787 1.00 45.62 90 GLN A C 1
ATOM 670 O O . GLN A 1 90 ? -26.930 20.237 -15.510 1.00 45.62 90 GLN A O 1
#

Secondary structure (DSSP, 8-state):
----PPP--TTSTTTGGGEEEESBTTB-PBPPTTPPPPHHHHS-BTS-EEEEE--SSS-SS--GGG-SEEEEE-BPTT--S---S-----

Foldseek 3Di:
DDDPADDADCQDLQRVQQKFWDDDQQDTAGDDRRDGDDPPVRAEEPDKIKMFGARDDDDPPDHRVNTDDIDIHYDHPPDDPPDPPDDPDD

Radius of gyration: 15.41 Å; chains: 1; bounding box: 43×32×30 Å